Protein AF-A0A521ZVZ2-F1 (afdb_monomer_lite)

Secondary structure (DSSP, 8-state):
-----GGGS-HHHHHHHHHHHHHHHTT-HHHHHHHHHHHHHH-TT-HHHHHHHHHHHHHHHHHTS--HHHHTT-TTSSHHHHHHHHHHHHTT-HHHHHHHHHHHHHH-TT-HHHHHHHHHHHHHH-

Sequence (126 aa):
MAEKNAMAIPRDVRMIYTKGTEAVQRENYDYAIDLLNQVLAREPGFIDCRKALRRAQLGRAESKGGGFFKKMISGAGSAPTIGRAQLALRNGNAAEALMLAETVLNSDPGSSGAHKIVVEASRVLE

Foldseek 3Di:
DDQPPPVVADPVLSVLLVVLLVCLVVLVLVSSLVSLVVSCLVVVLNVVSVVSNLSSLVSVCVVVPDPPVVVVVVVPPLVVLLVVLVVCLVVLNLSSSLSSLSVVCSVPVPDPSSVVSNVSSSVSVD

Structure (mmCIF, N/CA/C/O backbone):
data_AF-A0A521ZVZ2-F1
#
_entry.id   AF-A0A521ZVZ2-F1
#
loop_
_atom_site.group_PDB
_atom_site.id
_atom_site.type_symbol
_atom_site.label_atom_id
_atom_site.label_alt_id
_atom_site.label_comp_id
_atom_site.label_asym_id
_atom_site.label_entity_id
_atom_site.label_seq_id
_atom_site.pdbx_PDB_ins_code
_atom_site.Cartn_x
_atom_site.Cartn_y
_atom_site.Cartn_z
_atom_site.occupancy
_atom_site.B_iso_or_equiv
_atom_site.auth_seq_id
_atom_site.auth_comp_id
_atom_site.auth_asym_id
_atom_site.auth_atom_id
_atom_site.pdbx_PDB_model_num
ATOM 1 N N . MET A 1 1 ? -0.232 3.860 21.009 1.00 39.34 1 MET A N 1
ATOM 2 C CA . MET A 1 1 ? -1.381 2.965 21.265 1.00 39.34 1 MET A CA 1
ATOM 3 C C . MET A 1 1 ? -1.159 1.693 20.465 1.00 39.34 1 MET A C 1
ATOM 5 O O . MET A 1 1 ? -0.381 1.732 19.527 1.00 39.34 1 MET A O 1
ATOM 9 N N . ALA A 1 2 ? -1.662 0.563 20.961 1.00 42.81 2 ALA A N 1
ATOM 10 C CA . ALA A 1 2 ? -1.106 -0.769 20.719 1.00 42.81 2 ALA A CA 1
ATOM 11 C C . ALA A 1 2 ? -0.911 -1.110 19.233 1.00 42.81 2 ALA A C 1
ATOM 13 O O . ALA A 1 2 ? -1.872 -1.111 18.467 1.00 42.81 2 ALA A O 1
ATOM 14 N N . GLU A 1 3 ? 0.326 -1.467 18.866 1.00 47.19 3 GLU A N 1
ATOM 15 C CA . GLU A 1 3 ? 0.626 -2.193 17.634 1.00 47.19 3 GLU A CA 1
ATOM 16 C C . GLU A 1 3 ? -0.387 -3.338 17.524 1.00 47.19 3 GLU A C 1
ATOM 18 O O . GLU A 1 3 ? -0.397 -4.241 18.369 1.00 47.19 3 GLU A O 1
ATOM 23 N N . LYS A 1 4 ? -1.287 -3.294 16.533 1.00 49.75 4 LYS A N 1
ATOM 24 C CA . LYS A 1 4 ? -2.171 -4.426 16.238 1.00 49.75 4 LYS A CA 1
ATOM 25 C C . LYS A 1 4 ? -1.305 -5.550 15.673 1.00 49.75 4 LYS A C 1
ATOM 27 O O . LYS A 1 4 ? -1.208 -5.749 14.467 1.00 49.75 4 LYS A O 1
ATOM 32 N N . ASN A 1 5 ? -0.644 -6.254 16.588 1.00 54.09 5 ASN A N 1
ATOM 33 C CA . ASN A 1 5 ? 0.094 -7.479 16.355 1.00 54.09 5 ASN A CA 1
ATOM 34 C C . ASN A 1 5 ? -0.833 -8.468 15.646 1.00 54.09 5 ASN A C 1
ATOM 36 O O . ASN A 1 5 ? -2.042 -8.463 15.891 1.00 54.09 5 ASN A O 1
ATOM 40 N N . ALA A 1 6 ? -0.269 -9.348 14.817 1.00 53.03 6 ALA A N 1
ATOM 41 C CA . ALA A 1 6 ? -0.983 -10.312 13.973 1.00 53.03 6 ALA A CA 1
ATOM 42 C C . ALA A 1 6 ? -2.116 -11.108 14.670 1.00 53.03 6 ALA A C 1
ATOM 44 O O . ALA A 1 6 ? -2.949 -11.698 13.991 1.00 53.03 6 ALA A O 1
ATOM 45 N N . MET A 1 7 ? -2.172 -11.113 16.007 1.00 52.25 7 MET A N 1
ATOM 46 C CA . MET A 1 7 ? -3.227 -11.674 16.854 1.00 52.25 7 MET A CA 1
ATOM 47 C C . MET A 1 7 ? -4.569 -10.916 16.859 1.00 52.25 7 MET A C 1
ATOM 49 O O . MET A 1 7 ? -5.578 -11.556 17.132 1.00 52.25 7 MET A O 1
ATOM 53 N N . ALA A 1 8 ? -4.618 -9.621 16.526 1.00 62.84 8 ALA A N 1
ATOM 54 C CA . ALA A 1 8 ? -5.868 -8.843 16.463 1.00 62.84 8 ALA A CA 1
ATOM 55 C C . ALA A 1 8 ? -6.633 -9.007 15.132 1.00 62.84 8 ALA A C 1
ATOM 57 O O . ALA A 1 8 ? -7.749 -8.516 14.991 1.00 62.84 8 ALA A O 1
ATOM 58 N N . ILE A 1 9 ? -6.020 -9.685 14.159 1.00 69.50 9 ILE A N 1
ATOM 59 C CA . ILE A 1 9 ? -6.530 -9.845 12.798 1.00 69.50 9 ILE A CA 1
ATOM 60 C C . ILE A 1 9 ? -7.302 -11.180 12.682 1.00 69.50 9 ILE A C 1
ATOM 62 O O . ILE A 1 9 ? -6.787 -12.214 13.148 1.00 69.50 9 ILE A O 1
ATOM 66 N N . PRO A 1 10 ? -8.487 -11.199 12.032 1.00 78.94 10 PRO A N 1
ATOM 67 C CA . PRO A 1 10 ? -9.260 -12.413 11.762 1.00 78.94 10 PRO A CA 1
ATOM 68 C C . PRO A 1 10 ? -8.438 -13.524 11.086 1.00 78.94 10 PRO A C 1
ATOM 70 O O . PRO A 1 10 ? -7.520 -13.265 10.302 1.00 78.94 10 PRO A O 1
ATOM 73 N N . ARG A 1 11 ? -8.746 -14.793 11.394 1.00 81.31 11 ARG A N 1
ATOM 74 C CA . ARG A 1 11 ? -7.971 -15.950 10.894 1.00 81.31 11 ARG A CA 1
ATOM 75 C C . ARG A 1 11 ? -7.961 -16.025 9.365 1.00 8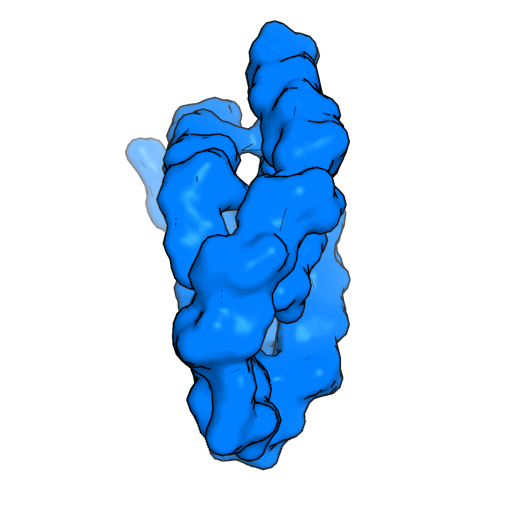1.31 11 ARG A C 1
ATOM 77 O O . ARG A 1 11 ? -6.934 -16.377 8.795 1.00 81.31 11 ARG A O 1
ATOM 84 N N . ASP A 1 12 ? -9.067 -15.676 8.713 1.00 84.44 12 ASP A N 1
ATOM 85 C CA . ASP A 1 12 ? -9.189 -15.598 7.254 1.00 84.44 12 ASP A CA 1
ATOM 86 C C . ASP A 1 12 ? -8.219 -14.574 6.656 1.00 84.44 12 ASP A C 1
ATOM 88 O O . ASP A 1 12 ? -7.452 -14.905 5.753 1.00 84.44 12 ASP A O 1
ATOM 92 N N . VAL A 1 13 ? -8.164 -13.370 7.227 1.00 85.44 13 VAL A N 1
ATOM 93 C CA . VAL A 1 13 ? -7.259 -12.301 6.786 1.00 85.44 13 VAL A CA 1
ATOM 94 C C . VAL A 1 13 ? -5.795 -12.695 7.004 1.00 85.44 13 VAL A C 1
ATOM 96 O O . VAL A 1 13 ? -4.951 -12.470 6.134 1.00 85.44 13 VAL A O 1
ATOM 99 N N . ARG A 1 14 ? -5.485 -13.371 8.118 1.00 85.88 14 ARG A N 1
ATOM 100 C CA . ARG A 1 14 ? -4.133 -13.876 8.400 1.00 85.88 14 ARG A CA 1
ATOM 101 C C . ARG A 1 14 ? -3.670 -14.902 7.365 1.00 85.88 14 ARG A C 1
ATOM 103 O O . ARG A 1 14 ? -2.517 -14.854 6.951 1.00 85.88 14 ARG A O 1
ATOM 110 N N . MET A 1 15 ? -4.560 -15.787 6.908 1.00 88.69 15 MET A N 1
ATOM 111 C CA . MET A 1 15 ? -4.237 -16.758 5.855 1.00 88.69 15 MET A CA 1
ATOM 112 C C . MET A 1 15 ? -3.914 -16.076 4.521 1.00 88.69 15 MET A C 1
ATOM 114 O O . MET A 1 15 ? -2.974 -16.485 3.840 1.00 88.69 15 MET A O 1
ATOM 118 N N . ILE A 1 16 ? -4.664 -15.032 4.150 1.00 90.88 16 ILE A N 1
ATOM 119 C CA . ILE A 1 16 ? -4.396 -14.252 2.932 1.00 90.88 16 ILE A CA 1
ATOM 120 C C . ILE A 1 16 ? -3.049 -13.530 3.060 1.00 90.88 16 ILE A C 1
ATOM 122 O O . ILE A 1 16 ? -2.237 -13.589 2.138 1.00 90.88 16 ILE A O 1
ATOM 126 N N . TYR A 1 17 ? -2.765 -12.933 4.223 1.00 90.50 17 TYR A N 1
ATOM 127 C CA . TYR A 1 17 ? -1.477 -12.295 4.502 1.00 90.50 17 TYR A CA 1
ATOM 128 C C . TYR A 1 17 ? -0.306 -13.277 4.378 1.00 90.50 17 TYR A C 1
ATOM 130 O O . TYR A 1 17 ? 0.655 -12.978 3.671 1.00 90.50 17 TYR A O 1
ATOM 138 N N . THR A 1 18 ? -0.396 -14.471 4.976 1.00 91.00 18 THR A N 1
ATOM 139 C CA . THR A 1 18 ? 0.651 -15.499 4.854 1.00 91.00 18 THR A CA 1
ATOM 140 C C . THR A 1 18 ? 0.906 -15.858 3.391 1.00 91.00 18 THR A C 1
ATOM 142 O O . THR A 1 18 ? 2.053 -15.811 2.945 1.00 91.00 18 THR A O 1
ATOM 145 N N . LYS A 1 19 ? -0.150 -16.108 2.604 1.00 92.94 19 LYS A N 1
ATOM 146 C CA . LYS A 1 19 ? -0.023 -16.372 1.160 1.00 92.94 19 LYS A CA 1
ATOM 147 C C . LYS A 1 19 ? 0.627 -15.207 0.412 1.00 92.94 19 LYS A C 1
ATOM 149 O O . LYS A 1 19 ? 1.496 -15.435 -0.424 1.00 92.94 19 LYS A O 1
ATOM 154 N 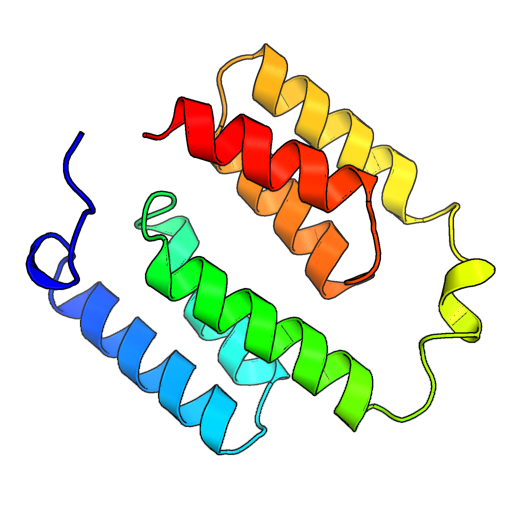N . GLY A 1 20 ? 0.247 -13.971 0.738 1.00 91.12 20 GLY A N 1
ATOM 155 C CA . GLY A 1 20 ? 0.853 -12.765 0.175 1.00 91.12 20 GLY A CA 1
ATOM 156 C C . GLY A 1 20 ? 2.350 -12.696 0.471 1.00 91.12 20 GLY A C 1
ATOM 157 O O . GLY A 1 20 ? 3.149 -12.516 -0.442 1.00 91.12 20 GLY A O 1
ATOM 158 N N . THR A 1 21 ? 2.755 -12.929 1.721 1.00 90.62 21 THR A N 1
ATOM 159 C CA . THR A 1 21 ? 4.175 -12.930 2.114 1.00 90.62 21 THR A CA 1
ATOM 160 C C . THR A 1 21 ? 4.984 -14.070 1.495 1.00 90.62 21 THR A C 1
ATOM 162 O O . THR A 1 21 ? 6.152 -13.875 1.164 1.00 90.62 21 THR A O 1
ATOM 165 N N . GLU A 1 22 ? 4.394 -15.249 1.286 1.00 92.94 22 GLU A N 1
ATOM 166 C CA . GLU A 1 22 ? 5.037 -16.317 0.515 1.00 92.94 22 GLU A CA 1
ATOM 167 C C . GLU A 1 22 ? 5.193 -15.939 -0.961 1.00 92.94 22 GLU A C 1
ATOM 169 O O . GLU A 1 22 ? 6.227 -16.221 -1.561 1.00 92.94 22 GLU A O 1
ATOM 174 N N . ALA A 1 23 ? 4.189 -15.290 -1.556 1.00 92.50 23 ALA A N 1
ATOM 175 C CA . ALA A 1 23 ? 4.268 -14.820 -2.935 1.00 92.50 23 ALA A CA 1
ATOM 176 C C . ALA A 1 23 ? 5.380 -13.773 -3.117 1.00 92.50 23 ALA A C 1
ATOM 178 O O . ALA A 1 23 ? 6.079 -13.823 -4.127 1.00 92.50 23 ALA A O 1
ATOM 179 N N . VAL A 1 24 ? 5.609 -12.898 -2.124 1.00 89.94 24 VAL A N 1
ATOM 180 C CA . VAL A 1 24 ? 6.766 -11.980 -2.112 1.00 89.94 24 VAL A CA 1
ATOM 181 C C . VAL A 1 24 ? 8.084 -12.754 -2.144 1.00 89.94 24 VAL A C 1
ATOM 183 O O . VAL A 1 24 ? 8.962 -12.415 -2.928 1.00 89.94 24 VAL A O 1
ATOM 186 N N . GLN A 1 25 ? 8.223 -13.801 -1.325 1.00 90.19 25 GLN A N 1
ATOM 187 C CA . GLN A 1 25 ? 9.444 -14.621 -1.271 1.00 90.19 25 GLN A CA 1
ATOM 188 C C . GLN A 1 25 ? 9.693 -15.407 -2.562 1.00 90.19 25 GLN A C 1
ATOM 190 O O . GLN A 1 25 ? 10.838 -15.649 -2.921 1.00 90.19 25 GLN A O 1
ATOM 195 N N . ARG A 1 26 ? 8.624 -15.793 -3.265 1.00 91.50 26 ARG A N 1
ATOM 196 C CA . ARG A 1 26 ? 8.687 -16.446 -4.581 1.00 91.50 26 ARG A CA 1
ATOM 197 C C . ARG A 1 26 ? 8.849 -15.454 -5.738 1.00 91.50 26 ARG A C 1
ATOM 199 O O . ARG A 1 26 ? 8.675 -15.853 -6.884 1.00 91.50 26 ARG A O 1
ATOM 206 N N . GLU A 1 27 ? 9.082 -14.173 -5.445 1.00 88.75 27 GLU A N 1
ATOM 207 C CA . GLU A 1 27 ? 9.206 -13.089 -6.431 1.00 88.75 27 GLU A CA 1
ATOM 208 C C . GLU A 1 27 ? 7.977 -12.936 -7.347 1.00 88.75 27 GLU A C 1
ATOM 210 O O . GLU A 1 27 ? 8.012 -12.281 -8.390 1.00 88.75 27 GLU A O 1
ATOM 215 N N . ASN A 1 28 ? 6.836 -13.498 -6.940 1.00 91.31 28 ASN A N 1
ATOM 216 C CA . ASN A 1 28 ? 5.570 -13.350 -7.639 1.00 91.31 28 ASN A CA 1
ATOM 217 C C . ASN A 1 28 ? 4.882 -12.069 -7.159 1.00 91.31 28 ASN A C 1
ATOM 219 O O . ASN A 1 28 ? 3.867 -12.089 -6.457 1.00 91.31 28 ASN A O 1
ATOM 223 N N . TYR A 1 29 ? 5.493 -10.936 -7.497 1.00 89.06 29 TYR A N 1
ATOM 224 C CA . TYR A 1 29 ? 5.128 -9.648 -6.924 1.00 89.06 29 TYR A CA 1
ATOM 225 C C . TYR A 1 29 ? 3.743 -9.156 -7.354 1.00 89.06 29 TYR A C 1
ATOM 227 O O . TYR A 1 29 ? 3.045 -8.546 -6.551 1.00 89.06 29 TYR A O 1
ATOM 235 N N . ASP A 1 30 ? 3.325 -9.426 -8.595 1.00 87.00 30 ASP A N 1
ATOM 236 C CA . ASP A 1 30 ? 1.988 -9.062 -9.082 1.00 87.00 30 ASP A CA 1
ATOM 237 C C . ASP A 1 30 ? 0.895 -9.774 -8.250 1.00 87.00 30 ASP A C 1
ATOM 239 O O . ASP A 1 30 ? -0.044 -9.128 -7.786 1.00 87.00 30 ASP A O 1
ATOM 243 N N . TYR A 1 31 ? 1.067 -11.072 -7.965 1.00 91.62 31 TYR A N 1
ATOM 244 C CA . TYR A 1 31 ? 0.145 -11.832 -7.112 1.00 91.62 31 TYR A CA 1
ATOM 245 C C . TYR A 1 31 ? 0.231 -11.427 -5.635 1.00 91.62 31 TYR A C 1
ATOM 247 O O . TYR A 1 31 ? -0.787 -11.319 -4.952 1.00 91.62 31 TYR A O 1
ATOM 255 N N . ALA A 1 32 ? 1.441 -11.159 -5.138 1.00 91.75 32 ALA A N 1
ATOM 256 C CA . ALA A 1 32 ? 1.643 -10.700 -3.770 1.00 91.75 32 ALA A CA 1
ATOM 257 C C . ALA A 1 32 ? 0.932 -9.366 -3.499 1.00 91.75 32 ALA A C 1
ATOM 259 O O . ALA A 1 32 ? 0.272 -9.222 -2.473 1.00 91.75 32 ALA A O 1
ATOM 260 N N . ILE A 1 33 ? 1.040 -8.405 -4.422 1.00 90.81 33 ILE A N 1
ATOM 261 C CA . ILE A 1 33 ? 0.385 -7.096 -4.315 1.00 90.81 33 ILE A CA 1
ATOM 262 C C . ILE A 1 33 ? -1.136 -7.253 -4.251 1.00 90.81 33 ILE A C 1
ATOM 264 O O . ILE A 1 33 ? -1.767 -6.611 -3.416 1.00 90.81 33 ILE A O 1
ATOM 268 N N . ASP A 1 34 ? -1.724 -8.115 -5.083 1.00 91.56 34 ASP A N 1
ATOM 269 C CA . ASP A 1 34 ? -3.169 -8.363 -5.067 1.00 91.56 34 ASP A CA 1
ATOM 270 C C . ASP A 1 34 ? -3.638 -8.908 -3.707 1.00 91.56 34 ASP A C 1
ATOM 272 O O . ASP A 1 34 ? -4.501 -8.313 -3.058 1.00 91.56 34 ASP A O 1
ATOM 276 N N . LEU A 1 35 ? -2.988 -9.966 -3.209 1.00 92.06 35 LEU A N 1
ATOM 277 C CA . LEU A 1 35 ? -3.322 -10.571 -1.917 1.00 92.06 35 LEU A CA 1
ATOM 278 C C . LEU A 1 35 ? -3.168 -9.587 -0.749 1.00 92.06 35 LEU A C 1
ATOM 280 O O . LEU A 1 35 ? -4.011 -9.541 0.147 1.00 92.06 35 LEU A O 1
ATOM 284 N N . LEU A 1 36 ? -2.103 -8.786 -0.748 1.00 90.38 36 LEU A N 1
ATOM 285 C CA . LEU A 1 36 ? -1.839 -7.821 0.319 1.00 90.38 36 LEU A CA 1
ATOM 286 C C . LEU A 1 36 ? -2.805 -6.624 0.258 1.00 90.38 36 LEU A C 1
ATOM 288 O O . LEU A 1 36 ? -3.234 -6.141 1.305 1.00 90.38 36 LEU A O 1
ATOM 292 N N . ASN A 1 37 ? -3.236 -6.193 -0.932 1.00 89.12 37 ASN A N 1
ATOM 293 C CA . ASN A 1 37 ? -4.303 -5.195 -1.064 1.00 89.12 37 ASN A CA 1
ATOM 294 C C . ASN A 1 37 ? -5.645 -5.721 -0.536 1.00 89.12 37 ASN A C 1
ATOM 296 O O . ASN A 1 37 ? -6.356 -4.982 0.139 1.00 89.12 37 ASN A O 1
ATOM 300 N N . GLN A 1 38 ? -5.977 -6.998 -0.766 1.00 89.81 38 GLN A N 1
ATOM 301 C CA . GLN A 1 38 ? -7.188 -7.609 -0.196 1.00 89.81 38 GLN A CA 1
ATOM 302 C C . GLN A 1 38 ? -7.169 -7.612 1.339 1.00 89.81 38 GLN A C 1
ATOM 304 O O . GLN A 1 38 ? -8.199 -7.390 1.978 1.00 89.81 38 GLN A O 1
ATOM 309 N N . VAL A 1 39 ? -5.997 -7.837 1.939 1.00 89.31 39 VAL A N 1
ATOM 310 C CA . VAL A 1 39 ? -5.812 -7.754 3.393 1.00 89.31 39 VAL A CA 1
ATOM 311 C C . VAL A 1 39 ? -6.026 -6.322 3.885 1.00 89.31 39 VAL A C 1
ATOM 313 O O . VAL A 1 39 ? -6.788 -6.124 4.828 1.00 89.31 39 VAL A O 1
ATOM 316 N N . LEU A 1 40 ? -5.428 -5.322 3.230 1.00 85.75 40 LEU A N 1
ATOM 317 C CA . LEU A 1 40 ? -5.573 -3.912 3.618 1.00 85.75 40 LEU A CA 1
ATOM 318 C C . LEU A 1 40 ? -6.971 -3.340 3.363 1.00 85.75 40 LEU A C 1
ATOM 320 O O . LEU A 1 40 ? -7.379 -2.419 4.063 1.00 85.75 40 LEU A O 1
ATOM 324 N N . ALA A 1 41 ? -7.723 -3.888 2.407 1.00 85.69 41 ALA A N 1
ATOM 325 C CA . ALA A 1 41 ? -9.120 -3.517 2.192 1.00 85.69 41 ALA A CA 1
ATOM 326 C C . ALA A 1 41 ? -10.014 -3.924 3.376 1.00 85.69 41 ALA A C 1
ATOM 328 O O . ALA A 1 41 ? -10.999 -3.249 3.665 1.00 85.69 41 ALA A O 1
ATOM 329 N N . ARG A 1 42 ? -9.671 -5.021 4.065 1.00 85.38 42 ARG A N 1
ATOM 330 C CA . ARG A 1 42 ? -10.374 -5.486 5.272 1.00 85.38 42 ARG A CA 1
ATOM 331 C C . ARG A 1 42 ? -9.833 -4.825 6.532 1.00 85.38 42 ARG A C 1
ATOM 333 O O . ARG A 1 42 ? -10.601 -4.394 7.381 1.00 85.38 42 ARG A O 1
ATOM 340 N N . GLU A 1 43 ? -8.513 -4.744 6.633 1.00 83.69 43 GLU A N 1
ATOM 341 C CA . GLU A 1 43 ? -7.794 -4.239 7.799 1.00 83.69 43 GLU A CA 1
ATOM 342 C C . GLU A 1 43 ? -6.785 -3.166 7.367 1.00 83.69 43 GLU A C 1
ATOM 344 O O . GLU A 1 43 ? -5.579 -3.426 7.269 1.00 83.69 43 GLU A O 1
ATOM 349 N N . PRO A 1 44 ? -7.247 -1.928 7.110 1.00 79.50 44 PRO A N 1
ATOM 350 C CA . PRO A 1 44 ? -6.380 -0.860 6.619 1.00 79.50 44 PRO A CA 1
ATOM 351 C C . PRO A 1 44 ? -5.315 -0.442 7.643 1.00 79.50 44 PRO A C 1
ATOM 353 O O . PRO A 1 44 ? -4.274 0.088 7.248 1.00 79.50 44 PRO A O 1
ATOM 356 N N . GLY A 1 45 ? -5.537 -0.716 8.933 1.00 80.25 45 GLY A N 1
ATOM 357 C CA . GLY A 1 45 ? -4.589 -0.465 10.024 1.00 80.25 45 GLY A CA 1
ATOM 358 C C . GLY A 1 45 ? -3.514 -1.543 10.208 1.00 80.25 45 GLY A C 1
ATOM 359 O O . GLY A 1 45 ? -2.713 -1.445 11.135 1.00 80.25 45 GLY A O 1
ATOM 360 N N . PHE A 1 46 ? -3.467 -2.585 9.369 1.00 84.56 46 PHE A N 1
ATOM 361 C CA . PHE A 1 46 ? -2.484 -3.655 9.531 1.00 84.56 46 PHE A CA 1
ATOM 362 C C . PHE A 1 46 ? -1.106 -3.262 8.968 1.00 84.56 46 PHE A C 1
ATOM 364 O O . PHE A 1 46 ? -0.800 -3.440 7.785 1.00 84.56 46 PHE A O 1
ATOM 371 N N . ILE A 1 47 ? -0.253 -2.725 9.844 1.00 82.19 47 ILE A N 1
ATOM 372 C CA . ILE A 1 47 ? 1.051 -2.152 9.481 1.00 82.19 47 ILE A CA 1
ATOM 373 C C . ILE A 1 47 ? 1.999 -3.189 8.858 1.00 82.19 47 ILE A C 1
ATOM 375 O O . ILE A 1 47 ? 2.697 -2.872 7.892 1.00 82.19 47 ILE A O 1
ATOM 379 N N . ASP A 1 48 ? 2.023 -4.432 9.346 1.00 85.25 48 ASP A N 1
ATOM 380 C CA . ASP A 1 48 ? 2.923 -5.452 8.785 1.00 85.25 48 ASP A CA 1
ATOM 381 C C . ASP A 1 48 ? 2.557 -5.814 7.344 1.00 85.25 48 ASP A C 1
ATOM 383 O O . ASP A 1 48 ? 3.443 -5.971 6.501 1.00 85.25 48 ASP A O 1
ATOM 387 N N . CYS A 1 49 ? 1.259 -5.837 7.021 1.00 88.38 49 CYS A N 1
ATOM 388 C CA . CYS A 1 49 ? 0.801 -6.005 5.646 1.00 88.38 49 CYS A CA 1
ATOM 389 C C . CYS A 1 49 ? 1.253 -4.853 4.747 1.00 88.38 49 CYS A C 1
ATOM 391 O O . CYS A 1 49 ? 1.721 -5.103 3.639 1.00 88.38 49 CYS A O 1
ATOM 393 N N . ARG A 1 50 ? 1.219 -3.605 5.230 1.00 85.44 50 ARG A N 1
ATOM 394 C CA . ARG A 1 50 ? 1.749 -2.447 4.483 1.00 85.44 50 ARG A CA 1
ATOM 395 C C . ARG A 1 50 ? 3.244 -2.574 4.221 1.00 85.44 50 ARG A C 1
ATOM 397 O O . ARG A 1 50 ? 3.697 -2.358 3.100 1.00 85.44 50 ARG A O 1
ATOM 404 N N . LYS A 1 51 ? 4.022 -2.973 5.232 1.00 87.44 51 LYS A N 1
ATOM 405 C CA . LYS A 1 51 ? 5.467 -3.213 5.081 1.00 87.44 51 LYS A CA 1
ATOM 406 C C . LYS A 1 51 ? 5.740 -4.309 4.046 1.00 87.44 51 LYS A C 1
ATOM 408 O O . LYS A 1 51 ? 6.633 -4.154 3.212 1.00 87.44 51 LYS A O 1
ATOM 413 N N . ALA A 1 52 ? 4.971 -5.399 4.072 1.00 88.31 52 ALA A N 1
ATOM 414 C CA . ALA A 1 52 ? 5.074 -6.475 3.090 1.00 88.31 52 ALA A CA 1
ATOM 415 C C . ALA A 1 52 ? 4.687 -6.006 1.677 1.00 88.31 52 ALA A C 1
ATOM 417 O O . ALA A 1 52 ? 5.417 -6.282 0.725 1.00 88.31 52 ALA A O 1
ATOM 418 N N . LEU A 1 53 ? 3.600 -5.238 1.545 1.00 88.81 53 LEU A N 1
ATOM 419 C CA . LEU A 1 53 ? 3.138 -4.682 0.271 1.00 88.81 53 LEU A CA 1
ATOM 420 C C . LEU A 1 53 ? 4.200 -3.767 -0.332 1.00 88.81 53 LEU A C 1
ATOM 422 O O . LEU A 1 53 ? 4.506 -3.855 -1.519 1.00 88.81 53 LEU A O 1
ATOM 426 N N . ARG A 1 54 ? 4.840 -2.951 0.507 1.00 87.44 54 ARG A N 1
ATOM 427 C CA . ARG A 1 54 ? 5.912 -2.055 0.091 1.00 87.44 54 ARG A CA 1
ATOM 428 C C . ARG A 1 54 ? 7.112 -2.804 -0.480 1.00 87.44 54 ARG A C 1
ATOM 430 O O . ARG A 1 54 ? 7.630 -2.421 -1.528 1.00 87.44 54 ARG A O 1
ATOM 437 N N . ARG A 1 55 ? 7.528 -3.891 0.176 1.00 87.50 55 ARG A N 1
ATOM 438 C CA . ARG A 1 55 ? 8.577 -4.784 -0.343 1.00 87.50 55 ARG A CA 1
ATOM 439 C C . ARG A 1 55 ? 8.165 -5.398 -1.678 1.00 87.50 55 ARG A C 1
ATOM 441 O O . ARG A 1 55 ? 8.974 -5.420 -2.595 1.00 87.50 55 ARG A O 1
ATOM 448 N N . ALA A 1 56 ? 6.907 -5.817 -1.811 1.00 89.12 56 ALA A N 1
ATOM 449 C CA . ALA A 1 56 ? 6.389 -6.381 -3.053 1.00 89.12 56 ALA A CA 1
ATOM 450 C C . ALA A 1 56 ? 6.398 -5.366 -4.213 1.00 89.12 56 ALA A C 1
ATOM 452 O O . ALA A 1 56 ? 6.838 -5.686 -5.312 1.00 89.12 56 ALA A O 1
ATOM 453 N N . GLN A 1 57 ? 5.957 -4.128 -3.971 1.00 85.81 57 GLN A N 1
ATOM 454 C CA . GLN A 1 57 ? 5.957 -3.042 -4.960 1.00 85.81 57 GLN A CA 1
ATOM 455 C C . GLN A 1 57 ? 7.374 -2.677 -5.425 1.00 85.81 57 GLN A C 1
ATOM 457 O O . GLN A 1 57 ? 7.585 -2.435 -6.615 1.00 85.81 57 GLN A O 1
ATOM 462 N N . LEU A 1 58 ? 8.336 -2.633 -4.496 1.00 84.56 58 LEU A N 1
ATOM 463 C CA . LEU A 1 58 ? 9.740 -2.366 -4.808 1.00 84.56 58 LEU A CA 1
ATOM 464 C C . LEU A 1 58 ? 10.361 -3.528 -5.589 1.00 84.56 58 LEU A C 1
ATOM 466 O O . LEU A 1 58 ? 10.856 -3.299 -6.688 1.00 84.56 58 LEU A O 1
ATOM 470 N N . GLY A 1 59 ? 10.212 -4.763 -5.104 1.00 84.12 59 GLY A N 1
ATOM 471 C CA . GLY A 1 59 ? 10.709 -5.955 -5.793 1.00 84.12 59 GLY A CA 1
ATOM 472 C C . GLY A 1 59 ? 10.108 -6.121 -7.193 1.00 84.12 59 GLY A C 1
ATOM 473 O O . GLY A 1 59 ? 10.821 -6.435 -8.140 1.00 84.12 59 GLY A O 1
ATOM 474 N N . ARG A 1 60 ? 8.824 -5.780 -7.388 1.00 84.94 60 ARG A N 1
ATOM 475 C CA . ARG A 1 60 ? 8.197 -5.714 -8.722 1.00 84.94 60 ARG A CA 1
ATOM 476 C C . ARG A 1 60 ? 8.879 -4.703 -9.637 1.00 84.94 60 ARG A C 1
ATOM 478 O O . ARG A 1 60 ? 9.044 -4.961 -10.829 1.00 84.94 60 ARG A O 1
ATOM 485 N N . ALA A 1 61 ? 9.190 -3.522 -9.108 1.00 77.50 61 ALA A N 1
ATOM 486 C CA . ALA A 1 61 ? 9.813 -2.451 -9.874 1.00 77.50 61 ALA A CA 1
ATOM 487 C C . ALA A 1 61 ? 11.265 -2.784 -10.246 1.00 77.50 61 ALA A C 1
ATOM 489 O O . ALA A 1 61 ? 11.695 -2.422 -11.341 1.00 77.50 61 ALA A O 1
ATOM 490 N N . GLU A 1 62 ? 11.975 -3.500 -9.373 1.00 77.88 62 GLU A N 1
ATOM 491 C CA . GLU A 1 62 ? 13.325 -4.020 -9.608 1.00 77.88 62 GLU A CA 1
ATOM 492 C C . GLU A 1 62 ? 13.314 -5.184 -10.613 1.00 77.88 62 GLU A C 1
ATOM 494 O O . GLU A 1 62 ? 14.033 -5.142 -11.609 1.00 77.88 62 GLU A O 1
ATOM 499 N N . SER A 1 63 ? 12.428 -6.167 -10.428 1.00 74.06 63 SER A N 1
ATOM 500 C CA . SER A 1 63 ? 12.288 -7.352 -11.290 1.00 74.06 63 SER A CA 1
ATOM 501 C C . SER A 1 63 ? 11.887 -7.006 -12.731 1.00 74.06 63 SER A C 1
ATOM 503 O O . SER A 1 63 ? 12.361 -7.630 -13.678 1.00 74.06 63 SER A O 1
ATOM 505 N N . LYS A 1 64 ? 11.082 -5.951 -12.940 1.00 66.12 64 LYS A N 1
ATOM 506 C CA . LYS A 1 64 ? 10.742 -5.452 -14.289 1.00 66.12 64 LYS A CA 1
ATOM 507 C C . LYS A 1 64 ? 11.844 -4.592 -14.939 1.00 66.12 64 LYS A C 1
ATOM 509 O O . LYS A 1 64 ? 11.602 -3.998 -15.988 1.00 66.12 64 LYS A O 1
ATOM 514 N N . GLY A 1 65 ? 13.043 -4.523 -14.353 1.00 53.78 65 GLY A N 1
ATOM 515 C CA . GLY A 1 65 ? 14.311 -4.278 -15.054 1.00 53.78 65 GLY A CA 1
ATOM 516 C C . GLY A 1 65 ? 14.524 -2.948 -15.795 1.00 53.78 65 GLY A C 1
ATOM 517 O O . GLY A 1 65 ? 15.519 -2.829 -16.500 1.00 53.78 65 GLY A O 1
ATOM 518 N N . GLY A 1 66 ? 13.662 -1.928 -15.688 1.00 50.81 66 GLY A N 1
ATOM 519 C CA . GLY A 1 66 ? 13.831 -0.735 -16.548 1.00 50.81 66 GLY A CA 1
ATOM 520 C C . GLY A 1 66 ? 13.124 0.557 -16.140 1.00 50.81 66 GLY A C 1
ATOM 521 O O . GLY A 1 66 ? 12.865 1.411 -16.987 1.00 50.81 66 GLY A O 1
ATOM 522 N N . GLY A 1 67 ? 12.747 0.720 -14.871 1.00 53.09 67 GLY A N 1
ATOM 523 C CA . GLY A 1 67 ? 11.726 1.709 -14.504 1.00 53.09 67 GLY A CA 1
ATOM 524 C C . GLY A 1 67 ? 12.178 3.023 -13.873 1.00 53.09 67 GLY A C 1
ATOM 525 O O . GLY A 1 67 ? 11.430 3.993 -13.977 1.00 53.09 67 GLY A O 1
ATOM 526 N N . PHE A 1 68 ? 13.339 3.085 -13.210 1.00 52.38 68 PHE A N 1
ATOM 527 C CA . PHE A 1 68 ? 13.708 4.286 -12.440 1.00 52.38 68 PHE A CA 1
ATOM 528 C C . PHE A 1 68 ? 13.860 5.517 -13.352 1.00 52.38 68 PHE A C 1
ATOM 530 O O . PHE A 1 68 ? 13.414 6.608 -13.013 1.00 52.38 68 PHE A O 1
ATOM 537 N N . PHE A 1 69 ? 14.364 5.312 -14.574 1.00 48.62 69 PHE A N 1
ATOM 538 C CA . PHE A 1 69 ? 14.566 6.380 -15.556 1.00 48.62 69 PHE A CA 1
ATOM 539 C C . PHE A 1 69 ? 13.317 6.695 -16.405 1.00 48.62 69 PHE A C 1
ATOM 541 O O . PHE A 1 69 ? 13.091 7.845 -16.772 1.00 48.62 69 PHE A O 1
ATOM 548 N N . LYS A 1 70 ? 12.445 5.710 -16.680 1.00 50.97 70 LYS A N 1
ATOM 549 C CA . LYS A 1 70 ? 11.223 5.917 -17.491 1.00 50.97 70 LYS A CA 1
ATOM 550 C C . LYS A 1 70 ? 10.120 6.670 -16.730 1.00 50.97 70 LYS A C 1
ATOM 552 O O . LYS A 1 70 ? 9.279 7.330 -17.341 1.00 50.97 70 LYS A O 1
ATOM 557 N N . LYS A 1 71 ? 10.125 6.603 -15.394 1.00 50.62 71 LYS A N 1
ATOM 558 C CA . LYS A 1 71 ? 9.110 7.239 -14.534 1.00 50.62 71 LYS A CA 1
ATOM 559 C C . LYS A 1 71 ? 9.372 8.692 -14.187 1.00 50.62 71 LYS A C 1
ATOM 561 O O . LYS A 1 71 ? 8.398 9.416 -14.003 1.00 50.62 71 LYS A O 1
ATOM 566 N N . MET A 1 72 ? 10.625 9.148 -14.194 1.00 48.75 72 MET A N 1
ATOM 567 C CA . MET A 1 72 ? 10.936 10.572 -13.996 1.00 48.75 72 MET A CA 1
ATOM 568 C C . MET A 1 72 ? 10.266 11.460 -15.066 1.00 48.75 72 MET A C 1
ATOM 570 O O . MET A 1 72 ? 9.961 12.619 -14.817 1.00 48.75 72 MET A O 1
ATOM 574 N N . ILE A 1 73 ? 9.948 10.878 -16.227 1.00 47.22 73 ILE A N 1
ATOM 575 C CA . ILE A 1 73 ? 9.286 11.535 -17.363 1.00 47.22 73 ILE A CA 1
ATOM 576 C C . ILE A 1 73 ? 7.744 11.425 -17.275 1.00 47.22 73 ILE A C 1
ATOM 578 O O . ILE A 1 73 ? 7.023 12.167 -17.932 1.00 47.22 73 ILE A O 1
ATOM 582 N N . SER A 1 74 ? 7.203 10.535 -16.432 1.00 47.16 74 SER A N 1
ATOM 583 C CA . SER A 1 74 ? 5.759 10.232 -16.359 1.00 47.16 74 SER A CA 1
ATOM 584 C C . SER A 1 74 ? 5.021 10.947 -15.216 1.00 47.16 74 SER A C 1
ATOM 586 O O . SER A 1 74 ? 3.870 10.612 -14.931 1.00 47.16 74 SER A O 1
ATOM 588 N N . GLY A 1 75 ? 5.641 11.950 -14.579 1.00 48.75 75 GLY A N 1
ATOM 589 C CA . GLY A 1 75 ? 5.097 12.699 -13.431 1.00 48.75 75 GLY A CA 1
ATOM 590 C C . GLY A 1 75 ? 3.719 13.360 -13.633 1.00 48.75 75 GLY A C 1
ATOM 591 O O . GLY A 1 75 ? 3.153 13.885 -12.680 1.00 48.75 75 GLY A O 1
ATOM 592 N N . ALA A 1 76 ? 3.147 13.304 -14.838 1.00 48.62 76 ALA A N 1
ATOM 593 C CA . ALA A 1 76 ? 1.820 13.821 -15.163 1.00 48.62 76 ALA A CA 1
ATOM 594 C C . ALA A 1 76 ? 0.655 12.837 -14.897 1.00 48.62 76 ALA A C 1
ATOM 596 O O . ALA A 1 76 ? -0.482 13.278 -14.754 1.00 48.62 76 ALA A O 1
ATOM 597 N N . GLY A 1 77 ? 0.896 11.521 -14.807 1.00 53.69 77 GLY A N 1
ATOM 598 C CA . GLY A 1 77 ? -0.188 10.523 -14.712 1.00 53.69 77 GLY A CA 1
ATOM 599 C C . GLY A 1 77 ? -0.804 10.345 -13.317 1.00 53.69 77 GLY A C 1
ATOM 600 O O . GLY A 1 77 ? -1.949 9.915 -13.192 1.00 53.69 77 GLY A O 1
ATOM 601 N N . SER A 1 78 ? -0.060 10.687 -12.264 1.00 58.19 78 SER A N 1
ATOM 602 C CA . SER A 1 78 ? -0.422 10.381 -10.867 1.00 58.19 78 SER A CA 1
ATOM 603 C C . SER A 1 78 ? -1.046 11.564 -10.113 1.00 58.19 78 SER A C 1
ATOM 605 O O . SER A 1 78 ? -1.554 11.396 -9.006 1.00 58.19 78 SER A O 1
ATOM 607 N N . ALA A 1 79 ? -1.001 12.772 -10.684 1.00 62.62 79 ALA A N 1
ATOM 608 C CA . ALA A 1 79 ? -1.475 13.997 -10.037 1.00 62.62 79 ALA A CA 1
ATOM 609 C C . ALA A 1 79 ? -2.981 13.984 -9.678 1.00 62.62 79 ALA A C 1
ATOM 611 O O . ALA A 1 79 ? -3.320 14.404 -8.567 1.00 62.62 79 ALA A O 1
ATOM 612 N N . PRO A 1 80 ? -3.896 13.459 -10.523 1.00 75.19 80 PRO A N 1
ATOM 613 C CA . PRO A 1 80 ? -5.325 13.440 -10.200 1.00 75.19 80 PRO A CA 1
ATOM 614 C C . PRO A 1 80 ? -5.659 12.518 -9.020 1.00 75.19 80 PRO A C 1
ATOM 616 O O . PRO A 1 80 ? -6.489 12.852 -8.175 1.00 75.19 80 PRO A O 1
ATOM 619 N N . THR A 1 81 ? -5.008 11.357 -8.938 1.00 79.94 81 THR A N 1
ATOM 620 C CA . THR A 1 81 ? -5.211 10.371 -7.867 1.00 79.94 81 THR A CA 1
ATOM 621 C C . THR A 1 81 ? -4.639 10.848 -6.538 1.00 79.94 81 THR A C 1
ATOM 623 O O . THR A 1 81 ? -5.279 10.653 -5.509 1.00 79.94 81 THR A O 1
ATOM 626 N N . ILE A 1 82 ? -3.499 11.543 -6.553 1.00 81.31 82 ILE A N 1
ATOM 627 C CA . ILE A 1 82 ? -2.923 12.181 -5.358 1.00 81.31 82 ILE A CA 1
ATOM 628 C C . ILE A 1 82 ? -3.847 13.278 -4.819 1.00 81.31 82 ILE A C 1
ATOM 630 O O . ILE A 1 82 ? -4.112 13.308 -3.619 1.00 81.31 82 ILE A O 1
ATOM 634 N N . GLY A 1 83 ? -4.407 14.123 -5.692 1.00 81.06 83 GLY A N 1
ATOM 635 C CA . GLY A 1 83 ? -5.383 15.138 -5.284 1.00 81.06 83 GLY A CA 1
ATOM 636 C C . GLY A 1 83 ? -6.650 14.530 -4.669 1.00 81.06 83 GLY A C 1
ATOM 637 O O . GLY A 1 83 ? -7.122 14.997 -3.633 1.00 81.06 83 GLY A O 1
ATOM 638 N N . ARG A 1 84 ? -7.168 13.435 -5.246 1.00 82.38 84 ARG A N 1
ATOM 639 C CA . ARG A 1 84 ? -8.298 12.686 -4.661 1.00 82.38 84 ARG A CA 1
ATOM 640 C C . ARG A 1 84 ? -7.951 12.078 -3.306 1.00 82.38 84 ARG A C 1
ATOM 642 O O . ARG A 1 84 ? -8.764 12.146 -2.393 1.00 82.38 84 ARG A O 1
ATOM 649 N N . ALA A 1 85 ? -6.748 11.535 -3.159 1.00 84.06 85 ALA A N 1
ATOM 650 C CA . ALA A 1 85 ? -6.301 10.939 -1.908 1.00 84.06 85 ALA A CA 1
ATOM 651 C C . ALA A 1 85 ? -6.144 11.989 -0.790 1.00 84.06 85 ALA A C 1
ATOM 653 O O . ALA A 1 85 ? -6.554 11.747 0.343 1.00 84.06 85 ALA A O 1
ATOM 654 N N . GLN A 1 86 ? -5.651 13.189 -1.116 1.00 83.69 86 GLN A N 1
ATOM 655 C CA . GLN A 1 86 ? -5.621 14.323 -0.183 1.00 83.69 86 GLN A CA 1
ATOM 656 C C . GLN A 1 86 ? -7.023 14.805 0.202 1.00 83.69 86 GLN A C 1
ATOM 658 O O . GLN A 1 86 ? -7.265 15.155 1.356 1.00 83.69 86 GLN A O 1
ATOM 663 N N . LEU A 1 87 ? -7.963 14.815 -0.744 1.00 86.44 87 LEU A N 1
ATOM 664 C CA . LEU A 1 87 ? -9.346 15.178 -0.448 1.00 86.44 87 LEU A CA 1
ATOM 665 C C . LEU A 1 87 ? -10.013 14.143 0.468 1.00 86.44 87 LEU A C 1
ATOM 667 O O . LEU A 1 87 ? -10.667 14.525 1.435 1.00 86.44 87 LEU A O 1
ATOM 671 N N . ALA A 1 88 ? -9.800 12.851 0.209 1.00 86.38 88 ALA A N 1
ATOM 672 C CA . ALA A 1 88 ? -10.278 11.770 1.067 1.00 86.38 88 ALA A CA 1
ATOM 673 C C . ALA A 1 88 ? -9.719 11.900 2.495 1.00 86.38 88 ALA A C 1
ATOM 675 O O . ALA A 1 88 ? -10.483 11.808 3.453 1.00 86.38 88 ALA A O 1
ATOM 676 N N . LEU A 1 89 ? -8.427 12.228 2.642 1.00 85.81 89 LEU A N 1
ATOM 677 C CA . LEU A 1 89 ? -7.821 12.554 3.938 1.00 85.81 89 LEU A CA 1
ATOM 678 C C . LEU A 1 89 ? -8.535 13.707 4.642 1.00 85.81 89 LEU A C 1
ATOM 680 O O . LEU A 1 89 ? -8.896 13.594 5.811 1.00 85.81 89 LEU A O 1
ATOM 684 N N . ARG A 1 90 ? -8.759 14.812 3.926 1.00 85.19 90 ARG A N 1
ATOM 685 C CA . ARG A 1 90 ? -9.414 16.003 4.477 1.00 85.19 90 ARG A CA 1
ATOM 686 C C . ARG A 1 90 ? -10.859 15.731 4.904 1.00 85.19 90 ARG A C 1
ATOM 688 O O . ARG A 1 90 ? -11.333 16.346 5.853 1.00 85.19 90 ARG A O 1
ATOM 695 N N . ASN A 1 91 ? -11.531 14.802 4.232 1.00 85.50 91 ASN A N 1
ATOM 696 C CA . ASN A 1 91 ? -12.887 14.370 4.560 1.00 85.50 91 ASN A CA 1
ATOM 697 C C . ASN A 1 91 ? -12.937 13.340 5.705 1.00 85.50 91 ASN A C 1
ATOM 699 O O . ASN A 1 91 ? -14.023 12.900 6.068 1.00 85.50 91 ASN A O 1
ATOM 703 N N . GLY A 1 92 ? -11.790 12.941 6.268 1.00 82.44 92 GLY A N 1
ATOM 704 C CA . GLY A 1 92 ? -11.706 11.921 7.317 1.00 82.44 92 GLY A CA 1
ATOM 705 C C . GLY A 1 92 ? -11.756 10.477 6.801 1.00 82.44 92 GLY A C 1
ATOM 706 O O . GLY A 1 92 ? -11.700 9.540 7.594 1.00 82.44 92 GLY A O 1
ATOM 707 N N . ASN A 1 93 ? -11.791 10.267 5.481 1.00 85.31 93 ASN A N 1
ATOM 708 C CA . ASN A 1 93 ? -11.798 8.946 4.851 1.00 85.31 93 ASN A CA 1
ATOM 709 C C . ASN A 1 93 ? -10.369 8.400 4.706 1.00 85.31 93 ASN A C 1
ATOM 711 O O . ASN A 1 93 ? -9.847 8.226 3.601 1.00 85.31 93 ASN A O 1
ATOM 715 N N . ALA A 1 94 ? -9.719 8.104 5.833 1.00 84.81 94 ALA A N 1
ATOM 716 C CA . ALA A 1 94 ? -8.333 7.636 5.842 1.00 84.81 94 ALA A CA 1
ATOM 717 C C . ALA A 1 94 ? -8.139 6.302 5.090 1.00 84.81 94 ALA A C 1
ATOM 719 O O . ALA A 1 94 ? -7.145 6.130 4.389 1.00 84.81 94 ALA A O 1
ATOM 720 N N . ALA A 1 95 ? -9.104 5.379 5.157 1.00 83.56 95 ALA A N 1
ATOM 721 C CA . ALA A 1 95 ? -9.039 4.110 4.422 1.00 83.56 95 ALA A CA 1
ATOM 722 C C . ALA A 1 95 ? -9.032 4.311 2.893 1.00 83.56 95 ALA A C 1
ATOM 724 O O . ALA A 1 95 ? -8.247 3.685 2.182 1.00 83.56 95 ALA A O 1
ATOM 725 N N . GLU A 1 96 ? -9.863 5.225 2.388 1.00 84.44 96 GLU A N 1
ATOM 726 C CA . GLU A 1 96 ? -9.936 5.548 0.961 1.00 84.44 96 GLU A CA 1
ATOM 727 C C . GLU A 1 96 ? -8.665 6.259 0.485 1.00 84.44 96 GLU A C 1
ATOM 729 O O . GLU A 1 96 ? -8.088 5.887 -0.539 1.00 84.44 96 GLU A O 1
ATOM 734 N N . ALA A 1 97 ? -8.176 7.229 1.265 1.00 86.56 97 ALA A N 1
ATOM 735 C CA . ALA A 1 97 ? -6.913 7.901 0.986 1.00 86.56 97 ALA A CA 1
ATOM 736 C C . ALA A 1 97 ? -5.747 6.916 0.857 1.00 86.56 97 ALA A C 1
ATOM 738 O O . ALA A 1 97 ? -4.887 7.073 -0.011 1.00 86.56 97 ALA A O 1
ATOM 739 N N . LEU A 1 98 ? -5.745 5.875 1.690 1.00 85.00 98 LEU A N 1
ATOM 740 C CA . LEU A 1 98 ? -4.730 4.833 1.664 1.00 85.00 98 LEU A CA 1
ATOM 741 C C . LEU A 1 98 ? -4.816 3.979 0.417 1.00 85.00 98 LEU A C 1
ATOM 743 O O . LEU A 1 98 ? -3.804 3.810 -0.250 1.00 85.00 98 LEU A O 1
ATOM 747 N N . MET A 1 99 ? -6.005 3.512 0.045 1.00 85.19 99 MET A N 1
ATOM 748 C CA . MET A 1 99 ? -6.166 2.755 -1.198 1.00 85.19 99 MET A CA 1
ATOM 749 C C . MET A 1 99 ? -5.731 3.564 -2.427 1.00 85.19 99 MET A C 1
ATOM 751 O O . MET A 1 99 ? -5.060 3.038 -3.321 1.00 85.19 99 MET A O 1
ATOM 755 N N . LEU A 1 100 ? -6.068 4.856 -2.472 1.00 85.88 100 LEU A N 1
ATOM 756 C CA . LEU A 1 100 ? -5.667 5.742 -3.566 1.00 85.88 100 LEU A CA 1
ATOM 757 C C . LEU A 1 100 ? -4.149 5.956 -3.596 1.00 85.88 100 LEU A C 1
ATOM 759 O O . LEU A 1 100 ? -3.545 5.905 -4.670 1.00 85.88 100 LEU A O 1
ATOM 763 N N . ALA A 1 101 ? -3.519 6.144 -2.435 1.00 86.31 101 ALA A N 1
ATOM 764 C CA . ALA A 1 101 ? -2.071 6.268 -2.338 1.00 86.31 101 ALA A CA 1
ATOM 765 C C . ALA A 1 101 ? -1.356 4.966 -2.738 1.00 86.31 101 ALA A C 1
ATOM 767 O O . ALA A 1 101 ? -0.406 5.013 -3.515 1.00 86.31 101 ALA A O 1
ATOM 768 N N . GLU A 1 102 ? -1.852 3.804 -2.307 1.00 84.31 102 GLU A N 1
ATOM 769 C CA . GLU A 1 102 ? -1.314 2.495 -2.701 1.00 84.31 102 GLU A CA 1
ATOM 770 C C . GLU A 1 102 ? -1.458 2.246 -4.205 1.00 84.31 102 GLU A C 1
ATOM 772 O O . GLU A 1 102 ? -0.547 1.729 -4.846 1.00 84.31 102 GLU A O 1
ATOM 777 N N . THR A 1 103 ? -2.557 2.694 -4.816 1.00 83.62 103 THR A N 1
ATOM 778 C CA . THR A 1 103 ? -2.736 2.630 -6.276 1.00 83.62 1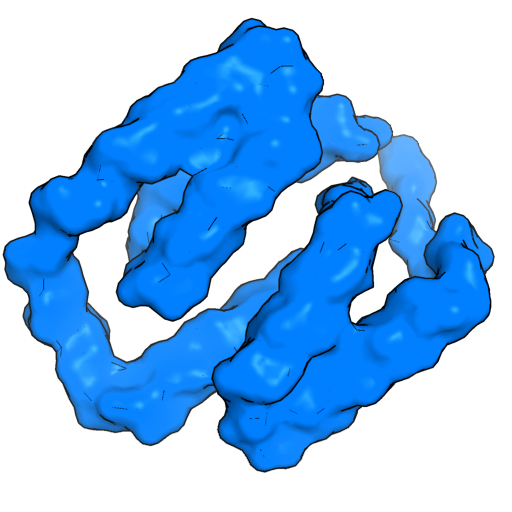03 THR A CA 1
ATOM 779 C C . THR A 1 103 ? -1.667 3.444 -7.007 1.00 83.62 103 THR A C 1
ATOM 781 O O . THR A 1 103 ? -1.121 2.997 -8.024 1.00 83.62 103 THR A O 1
ATOM 784 N N . VAL A 1 104 ? -1.320 4.620 -6.472 1.00 82.94 104 VAL A N 1
ATOM 785 C CA . VAL A 1 104 ? -0.209 5.417 -6.996 1.00 82.94 104 VAL A CA 1
ATOM 786 C C . VAL A 1 104 ? 1.112 4.690 -6.775 1.00 82.94 104 VAL A C 1
ATOM 788 O O . VAL A 1 104 ? 1.872 4.590 -7.726 1.00 82.94 104 VAL A O 1
ATOM 791 N N . LEU A 1 105 ? 1.370 4.108 -5.601 1.00 80.81 105 LEU A N 1
ATOM 792 C CA . LEU A 1 105 ? 2.617 3.386 -5.312 1.00 80.81 105 LEU A CA 1
ATOM 793 C C . LEU A 1 105 ? 2.789 2.093 -6.123 1.00 80.81 105 LEU A C 1
ATOM 795 O O . LEU A 1 105 ? 3.915 1.743 -6.478 1.00 80.81 105 LEU A O 1
ATOM 799 N N . ASN A 1 106 ? 1.695 1.422 -6.492 1.00 78.75 106 ASN A N 1
ATOM 800 C CA . ASN A 1 106 ? 1.703 0.279 -7.411 1.00 78.75 106 ASN A CA 1
ATOM 801 C C . ASN A 1 106 ? 2.218 0.674 -8.800 1.00 78.75 106 ASN A C 1
ATOM 803 O O . ASN A 1 106 ? 2.867 -0.127 -9.483 1.00 78.75 106 ASN A O 1
ATOM 807 N N . SER A 1 107 ? 1.913 1.905 -9.216 1.00 75.12 107 SER A N 1
ATOM 808 C CA . SER A 1 107 ? 2.294 2.457 -10.513 1.00 75.12 107 SER A CA 1
ATOM 809 C C . SER A 1 107 ? 3.592 3.240 -10.447 1.00 75.12 107 SER A C 1
ATOM 811 O O . SER A 1 107 ? 4.333 3.194 -11.411 1.00 75.12 107 SER A O 1
ATOM 813 N N . ASP A 1 108 ? 3.904 3.906 -9.340 1.00 75.06 108 ASP A N 1
ATOM 814 C CA . ASP A 1 108 ? 5.094 4.707 -9.064 1.00 75.06 108 ASP A CA 1
ATOM 815 C C . ASP A 1 108 ? 5.517 4.552 -7.591 1.00 75.06 108 ASP A C 1
ATOM 817 O O . ASP A 1 108 ? 5.12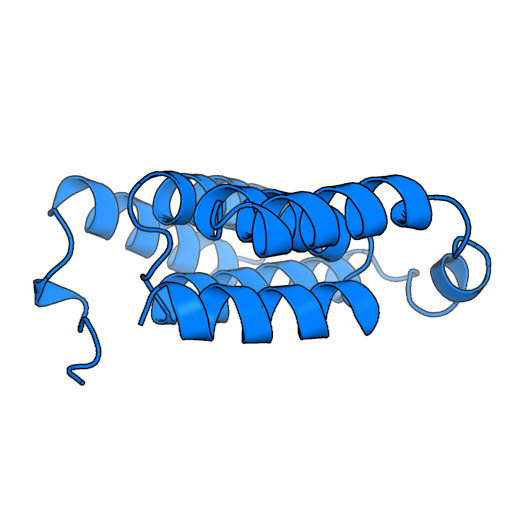5 5.342 -6.726 1.00 75.06 108 ASP A O 1
ATOM 821 N N . PRO A 1 109 ? 6.372 3.560 -7.289 1.00 76.06 109 PRO A N 1
ATOM 822 C CA . PRO A 1 109 ? 6.873 3.377 -5.938 1.00 76.06 109 PRO A CA 1
ATOM 823 C C . PRO A 1 109 ? 7.676 4.586 -5.438 1.00 76.06 109 PRO A C 1
ATOM 825 O O . PRO A 1 109 ? 7.751 4.788 -4.231 1.00 76.06 109 PRO A O 1
ATOM 828 N N . GLY A 1 110 ? 8.279 5.393 -6.313 1.00 75.94 110 GLY A N 1
ATOM 829 C CA . GLY A 1 110 ? 9.116 6.529 -5.921 1.00 75.94 110 GLY A CA 1
ATOM 830 C C . GLY A 1 110 ? 8.333 7.781 -5.518 1.00 75.94 110 GLY A C 1
ATOM 831 O O . GLY A 1 110 ? 8.947 8.771 -5.129 1.00 75.94 110 GLY A O 1
ATOM 832 N N . SER A 1 111 ? 6.998 7.766 -5.602 1.00 80.94 111 SER A N 1
ATOM 833 C CA . SER A 1 111 ? 6.186 8.968 -5.420 1.00 80.94 111 SER A CA 1
ATOM 834 C C . SER A 1 111 ? 6.224 9.506 -3.986 1.00 80.94 111 SER A C 1
ATOM 836 O O . SER A 1 111 ? 5.538 9.008 -3.090 1.00 80.94 111 SER A O 1
ATOM 838 N N . SER A 1 112 ? 6.963 10.597 -3.772 1.00 80.12 112 SER A N 1
ATOM 839 C CA . SER A 1 112 ? 7.003 11.306 -2.485 1.00 80.12 112 SER A CA 1
ATOM 840 C C . SER A 1 112 ? 5.623 11.796 -2.031 1.00 80.12 112 SER A C 1
ATOM 842 O O . SER A 1 112 ? 5.357 11.852 -0.834 1.00 80.12 112 SER A O 1
ATOM 844 N N . GLY A 1 113 ? 4.735 12.147 -2.970 1.00 81.25 113 GLY A N 1
ATOM 845 C CA . GLY A 1 113 ? 3.367 12.571 -2.659 1.00 81.25 113 GLY A CA 1
ATOM 846 C C . GLY A 1 113 ? 2.526 11.435 -2.080 1.00 81.25 113 GLY A C 1
ATOM 847 O O . GLY A 1 113 ? 1.865 11.623 -1.063 1.00 81.25 113 GLY A O 1
ATOM 848 N N . ALA A 1 114 ? 2.606 10.242 -2.675 1.00 82.88 114 ALA A N 1
ATOM 849 C CA . ALA A 1 114 ? 1.883 9.075 -2.178 1.00 82.88 114 ALA A CA 1
ATOM 850 C C . ALA A 1 114 ? 2.397 8.641 -0.799 1.00 82.88 114 ALA A C 1
ATOM 852 O O . ALA A 1 114 ? 1.597 8.368 0.089 1.00 82.88 114 ALA A O 1
ATOM 853 N N . HIS A 1 115 ? 3.718 8.668 -0.583 1.00 84.38 115 HIS A N 1
ATOM 854 C CA . HIS A 1 115 ? 4.315 8.366 0.725 1.00 84.38 115 HIS A CA 1
ATOM 855 C C . HIS A 1 115 ? 3.816 9.282 1.836 1.00 84.38 115 HIS A C 1
ATOM 857 O O . HIS A 1 115 ? 3.466 8.798 2.910 1.00 84.38 115 HIS A O 1
ATOM 863 N N . LYS A 1 116 ? 3.731 10.592 1.576 1.00 86.62 116 LYS A N 1
ATOM 864 C CA . LYS A 1 116 ? 3.189 11.551 2.551 1.00 86.62 116 LYS A CA 1
ATOM 865 C C . LYS A 1 116 ? 1.751 11.208 2.935 1.00 86.62 116 LYS A C 1
ATOM 867 O O . LYS A 1 116 ? 1.449 11.130 4.120 1.00 86.62 116 LYS A O 1
ATOM 872 N N . ILE A 1 117 ? 0.905 10.916 1.948 1.00 86.56 117 ILE A N 1
ATOM 873 C CA . ILE A 1 117 ? -0.496 10.540 2.178 1.00 86.56 117 ILE A CA 1
ATOM 874 C C . ILE A 1 117 ? -0.596 9.230 2.956 1.00 86.56 117 ILE A C 1
ATOM 876 O O . ILE A 1 117 ? -1.417 9.128 3.860 1.00 86.56 117 ILE A O 1
ATOM 880 N N . VAL A 1 118 ? 0.253 8.240 2.656 1.00 85.50 118 VAL A N 1
ATOM 881 C CA . VAL A 1 118 ? 0.290 6.984 3.414 1.00 85.50 118 VAL A CA 1
ATOM 882 C C . VAL A 1 118 ? 0.593 7.242 4.885 1.00 85.50 118 VAL A C 1
ATOM 884 O O . VAL A 1 118 ? -0.099 6.697 5.744 1.00 85.50 118 VAL A O 1
ATOM 887 N N . VAL A 1 119 ? 1.582 8.081 5.187 1.00 85.81 119 VAL A N 1
ATOM 888 C CA . VAL A 1 119 ? 1.952 8.420 6.568 1.00 85.81 119 VAL A CA 1
ATOM 889 C C . VAL A 1 119 ? 0.832 9.187 7.268 1.00 85.81 119 VAL A C 1
ATOM 891 O O . VAL A 1 119 ? 0.428 8.805 8.365 1.00 85.81 119 VAL A O 1
ATOM 894 N N . GLU A 1 120 ? 0.296 10.228 6.630 1.00 85.69 120 GLU A N 1
ATOM 895 C CA . GLU A 1 120 ? -0.790 11.042 7.185 1.00 85.69 120 GLU A CA 1
ATOM 896 C C . GLU A 1 120 ? -2.044 10.207 7.453 1.00 85.69 120 GLU A C 1
ATOM 898 O O . GLU A 1 120 ? -2.612 10.276 8.538 1.00 85.69 120 GLU A O 1
ATOM 903 N N . ALA A 1 121 ? -2.442 9.358 6.508 1.00 85.69 121 ALA A N 1
ATOM 904 C CA . ALA A 1 121 ? -3.629 8.529 6.655 1.00 85.69 121 ALA A CA 1
ATOM 905 C C . ALA A 1 121 ? -3.435 7.389 7.660 1.00 85.69 121 ALA A C 1
ATOM 907 O O . ALA A 1 121 ? -4.374 7.040 8.370 1.00 85.69 121 ALA A O 1
ATOM 908 N N . SER A 1 122 ? -2.223 6.828 7.758 1.00 81.12 122 SER A N 1
ATOM 909 C CA . SER A 1 122 ? -1.913 5.824 8.786 1.00 81.12 122 SER A CA 1
ATOM 910 C C . SER A 1 122 ? -2.025 6.429 10.184 1.00 81.12 122 SER A C 1
ATOM 912 O O . SER A 1 122 ? -2.652 5.826 11.041 1.00 81.12 122 SER A O 1
ATOM 914 N N . ARG A 1 123 ? -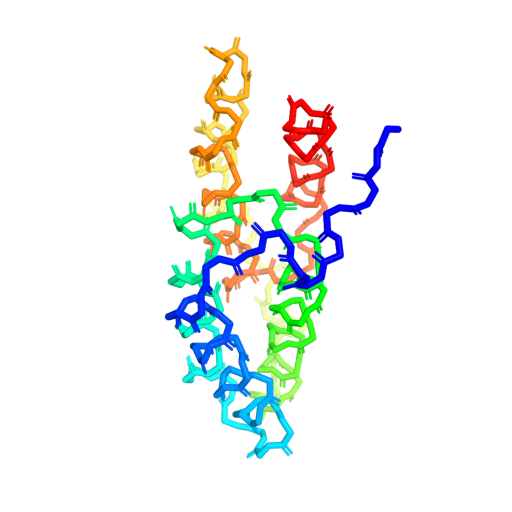1.534 7.660 10.380 1.00 81.62 123 ARG A N 1
ATOM 915 C CA . ARG A 1 123 ? -1.622 8.375 11.661 1.00 81.62 123 ARG A CA 1
ATOM 916 C C . ARG A 1 123 ? -3.061 8.677 12.101 1.00 81.62 123 ARG A C 1
ATOM 918 O O . ARG A 1 123 ? -3.300 8.873 13.283 1.00 81.62 123 ARG A O 1
ATOM 925 N N . VAL A 1 124 ? -4.000 8.764 11.158 1.00 81.00 124 VAL A N 1
ATOM 926 C CA . VAL A 1 124 ? -5.434 8.967 11.442 1.00 81.00 124 VAL A CA 1
ATOM 927 C C . VAL A 1 124 ? -6.147 7.648 11.772 1.00 81.00 124 VAL A C 1
ATOM 929 O O . VAL A 1 124 ? -7.174 7.668 12.442 1.00 81.00 124 VAL A O 1
ATOM 932 N N . LEU A 1 125 ? -5.631 6.512 11.289 1.00 69.62 125 LEU A N 1
ATOM 933 C CA . LEU A 1 125 ? -6.174 5.177 11.579 1.00 69.62 125 LEU A CA 1
ATOM 934 C C . LEU A 1 125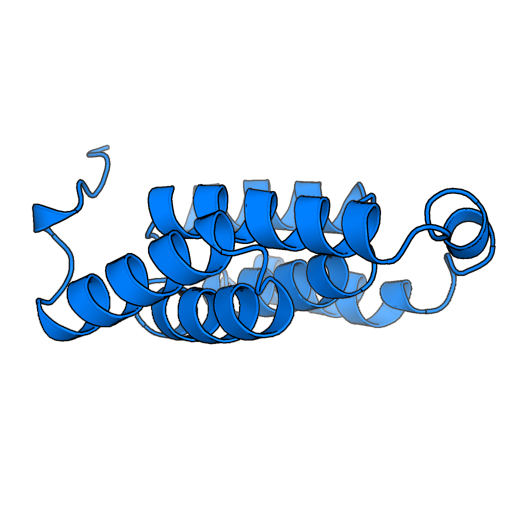 ? -5.601 4.534 12.851 1.00 69.62 125 LEU A C 1
ATOM 936 O O . LEU A 1 125 ? -6.184 3.559 13.331 1.00 69.62 125 LEU A O 1
ATOM 940 N N . GLU A 1 126 ? -4.456 5.022 13.335 1.00 57.88 126 GLU A N 1
ATOM 941 C CA . GLU A 1 126 ? -3.861 4.678 14.638 1.00 57.88 126 GLU A CA 1
ATOM 942 C C . GLU A 1 126 ? -4.614 5.315 15.813 1.00 57.88 126 GLU A C 1
ATOM 944 O O . GLU A 1 126 ? -4.748 4.614 16.845 1.00 57.88 126 GLU A O 1
#

pLDDT: mean 78.36, std 14.07, range [39.34, 92.94]

Radius of gyration: 14.55 Å; chains: 1; bounding box: 28×33×39 Å